Protein AF-A0A7C3A4M8-F1 (afdb_monomer)

Nearest PDB structures (foldseek):
  3h87-assembly1_B  TM=6.558E-01  e=2.628E-02  Mycobacterium tuberculosis H37Rv
  4chg-assembly3_E  TM=5.752E-01  e=1.458E-01  Mycobacterium tuberculosis H37Rv
  8kd9-assembly1_L  TM=4.592E-01  e=1.897E-01  Aquifex aeolicus VF5
  7e8o-assembly2_C  TM=3.291E-01  e=1.897E-01  Planctomycetes bacterium GWF2_40_8
  4cyj-assembly2_D  TM=3.360E-01  e=3.020E+00  Thermochaetoides thermophila

Solvent-accessible surface area (backbone atoms only — not comparable to full-atom values): 6388 Å² total; per-residue (Å²): 134,84,83,82,75,86,68,53,72,69,56,47,51,50,46,41,68,75,43,23,59,84,74,77,31,95,70,68,79,85,82,80,87,46,74,68,46,50,54,46,9,51,54,51,30,66,77,38,40,88,65,29,42,48,68,39,88,88,77,70,48,70,43,74,40,57,68,60,24,36,51,51,37,51,39,66,74,68,68,53,73,46,78,49,90,49,72,54,59,51,53,50,23,65,78,71,76,47,56,68,42,74,70,134

Foldseek 3Di:
DDPPDDDDPVRVVVCCQVPVVVVVDPHDDDDDQDPVLLVQLVVVCVVPVVLFWDADPVPRDTDGNSVVSSVLSVCLVVLDEAEDDGVSSVVSCVVRVGHYDYDD

Secondary structure (DSSP, 8-state):
--------HHHHHHHHHH-GGGGT-S-----PPPHHHHHHHHHHHHHTHHHHEEE-TTT--EEE-HHHHHHHHHHHHH---EEE--HHHHHHHHHHT--EEE--

Radius of gyration: 16.37 Å; Cα contacts (8 Å, |Δi|>4): 97; chains: 1; bounding box: 35×41×35 Å

Structure (mmCIF, N/CA/C/O backbone):
data_AF-A0A7C3A4M8-F1
#
_entry.id   AF-A0A7C3A4M8-F1
#
loop_
_atom_site.group_PDB
_atom_site.id
_atom_site.type_symbol
_atom_site.label_atom_id
_atom_site.label_alt_id
_atom_site.label_comp_id
_atom_site.label_asym_id
_atom_site.label_entity_id
_atom_site.label_seq_id
_atom_site.pdbx_PDB_ins_code
_atom_site.Cartn_x
_atom_site.Cartn_y
_atom_site.Cartn_z
_atom_site.occupancy
_atom_site.B_iso_or_equiv
_atom_site.auth_seq_id
_atom_site.auth_comp_id
_atom_site.auth_asym_id
_atom_site.auth_atom_id
_atom_site.pdbx_PDB_model_num
ATOM 1 N N . MET A 1 1 ? -21.283 27.713 -12.538 1.00 34.41 1 MET A N 1
ATOM 2 C CA . MET A 1 1 ? -19.826 27.743 -12.784 1.00 34.41 1 MET A CA 1
ATOM 3 C C . MET A 1 1 ? -19.132 27.297 -11.507 1.00 34.41 1 MET A C 1
ATOM 5 O O . MET A 1 1 ? -19.118 28.056 -10.550 1.00 34.41 1 MET A O 1
ATOM 9 N N . GLY A 1 2 ? -18.671 26.048 -11.437 1.00 40.66 2 GLY A N 1
ATOM 10 C CA . GLY A 1 2 ? -17.914 25.564 -10.282 1.00 40.66 2 GLY A CA 1
ATOM 11 C C . GLY A 1 2 ? -16.445 25.924 -10.462 1.00 40.66 2 GLY A C 1
ATOM 12 O O . GLY A 1 2 ? -15.818 25.455 -11.407 1.00 40.66 2 GLY A O 1
ATOM 13 N N . ILE A 1 3 ? -15.907 26.780 -9.597 1.00 42.50 3 ILE A N 1
ATOM 14 C CA . ILE A 1 3 ? -14.472 27.068 -9.569 1.00 42.50 3 ILE A CA 1
ATOM 15 C C . ILE A 1 3 ? -13.804 25.834 -8.960 1.00 42.50 3 ILE A C 1
ATOM 17 O O . ILE A 1 3 ? -13.817 25.656 -7.744 1.00 42.50 3 ILE A O 1
ATOM 21 N N . SER A 1 4 ? -13.257 24.952 -9.797 1.00 54.34 4 SER A N 1
ATOM 22 C CA . SER A 1 4 ? -12.373 23.891 -9.316 1.00 54.34 4 SER A CA 1
ATOM 23 C C . SER A 1 4 ? -11.056 24.543 -8.907 1.00 54.34 4 SER A C 1
ATOM 25 O O . SER A 1 4 ? -10.226 24.888 -9.749 1.00 54.34 4 SER A O 1
ATOM 27 N N . LYS A 1 5 ? -10.899 24.812 -7.610 1.00 63.91 5 LYS A N 1
ATOM 28 C CA . LYS A 1 5 ? -9.632 25.283 -7.057 1.00 63.91 5 LYS A CA 1
ATOM 29 C C . LYS A 1 5 ? -8.773 24.056 -6.773 1.00 63.91 5 LYS A C 1
ATOM 31 O O . LYS A 1 5 ? -9.121 23.238 -5.927 1.00 63.91 5 LYS A O 1
ATOM 36 N N . VAL A 1 6 ? -7.653 23.936 -7.479 1.00 66.62 6 VAL A N 1
ATOM 37 C CA . VAL A 1 6 ? -6.642 22.916 -7.183 1.00 66.62 6 VAL A CA 1
ATOM 38 C C . VAL A 1 6 ? -6.024 23.253 -5.826 1.00 66.62 6 VAL A C 1
ATOM 40 O O . VAL A 1 6 ? -5.369 24.286 -5.681 1.00 66.62 6 VAL A O 1
ATOM 43 N N . LEU A 1 7 ? -6.275 22.411 -4.825 1.00 68.00 7 LEU A N 1
ATOM 44 C CA . LEU A 1 7 ? -5.672 22.5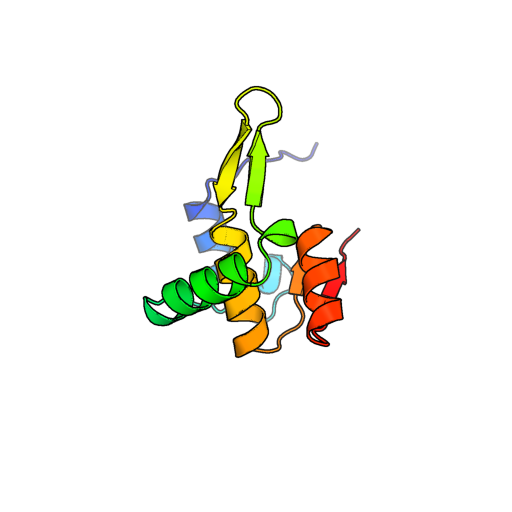23 -3.498 1.00 68.00 7 LEU A CA 1
ATOM 45 C C . LEU A 1 7 ? -4.262 21.935 -3.523 1.00 68.00 7 LEU A C 1
ATOM 47 O O . LEU A 1 7 ? -4.031 20.875 -4.111 1.00 68.00 7 LEU A O 1
ATOM 51 N N . LYS A 1 8 ? -3.313 22.591 -2.850 1.00 80.44 8 LYS A N 1
ATOM 52 C CA . LYS A 1 8 ? -2.007 21.970 -2.593 1.00 80.44 8 LYS A CA 1
ATOM 53 C C . LYS A 1 8 ? -2.184 20.804 -1.619 1.00 80.44 8 LYS A C 1
ATOM 55 O O . LYS A 1 8 ? -3.051 20.855 -0.752 1.00 80.44 8 LYS A O 1
ATOM 60 N N . LEU A 1 9 ? -1.318 19.790 -1.700 1.00 72.62 9 LEU A N 1
ATOM 61 C CA . LEU A 1 9 ? -1.396 18.601 -0.836 1.00 72.62 9 LEU A CA 1
ATOM 62 C C . LEU A 1 9 ? -1.470 18.962 0.658 1.00 72.62 9 LEU A C 1
ATOM 64 O O . LEU A 1 9 ? -2.288 18.408 1.381 1.00 72.62 9 LEU A O 1
ATOM 68 N N . GLY A 1 10 ? -0.673 19.936 1.110 1.00 73.38 10 GLY A N 1
ATOM 69 C CA . GLY A 1 10 ? -0.705 20.402 2.500 1.00 73.38 10 GLY A CA 1
ATOM 70 C C . GLY A 1 10 ? -2.031 21.057 2.904 1.00 73.38 10 GLY A C 1
ATOM 71 O O . GLY A 1 10 ? -2.518 20.819 4.003 1.00 73.38 10 GLY A O 1
ATOM 72 N N . GLU A 1 11 ? -2.654 21.824 2.007 1.00 77.69 11 GLU A N 1
ATOM 73 C CA . GLU A 1 11 ? -3.967 22.442 2.247 1.00 77.69 11 GLU A CA 1
ATOM 74 C C . GLU A 1 11 ? -5.073 21.385 2.273 1.00 77.69 11 GLU A C 1
ATOM 76 O O . GLU A 1 11 ? -5.938 21.423 3.143 1.00 77.69 11 GLU A O 1
ATOM 81 N N . ALA A 1 12 ? -5.011 20.408 1.362 1.00 76.50 12 ALA A N 1
ATOM 82 C CA . ALA A 1 12 ? -5.928 19.274 1.341 1.00 76.50 12 ALA A CA 1
ATOM 83 C C . ALA A 1 12 ? -5.819 18.453 2.633 1.00 76.50 12 ALA A C 1
ATOM 85 O O . ALA A 1 12 ? -6.837 18.133 3.237 1.00 76.50 12 ALA A O 1
ATOM 86 N N . MET A 1 13 ? -4.598 18.180 3.103 1.00 76.69 13 MET A N 1
ATOM 87 C CA . MET A 1 13 ? -4.373 17.4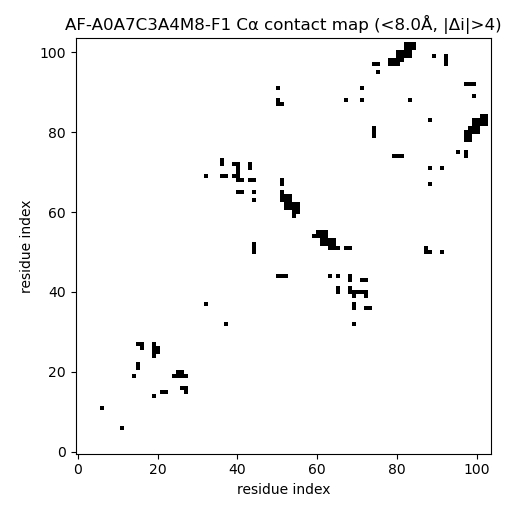75 4.366 1.00 76.69 13 MET A CA 1
ATOM 88 C C . MET A 1 13 ? -4.908 18.245 5.575 1.00 76.69 13 MET A C 1
ATOM 90 O O . MET A 1 13 ? -5.499 17.638 6.466 1.00 76.69 13 MET A O 1
ATOM 94 N N . LEU A 1 14 ? -4.737 19.571 5.599 1.00 79.00 14 LEU A N 1
ATOM 95 C CA . LEU A 1 14 ? -5.256 20.427 6.665 1.00 79.00 14 LEU A CA 1
ATOM 96 C C . LEU A 1 14 ? -6.793 20.454 6.674 1.00 79.00 14 LEU A C 1
ATOM 98 O O . LEU A 1 14 ? -7.413 20.371 7.731 1.00 79.00 14 LEU A O 1
ATOM 102 N N . LEU A 1 15 ? -7.421 20.539 5.500 1.00 78.25 15 LEU A N 1
ATOM 103 C CA . LEU A 1 15 ? -8.878 20.464 5.342 1.00 78.25 15 LEU A CA 1
ATOM 104 C C . LEU A 1 15 ? -9.427 19.096 5.761 1.00 78.25 15 LEU A C 1
ATOM 106 O O . LEU A 1 15 ? -10.428 19.026 6.469 1.00 78.25 15 LEU A O 1
ATOM 110 N N . LEU A 1 16 ? -8.755 18.014 5.368 1.00 77.88 16 LEU A N 1
ATOM 111 C CA . LEU A 1 16 ? -9.139 16.648 5.719 1.00 77.88 16 LEU A CA 1
ATOM 112 C C . LEU A 1 16 ? -9.038 16.391 7.231 1.00 77.88 16 LEU A C 1
ATOM 114 O O . LEU A 1 16 ? -9.900 15.714 7.788 1.00 77.88 16 LEU A O 1
ATOM 118 N N . SER A 1 17 ? -8.017 16.930 7.904 1.00 77.38 17 SER A N 1
ATOM 119 C CA . SER A 1 17 ? -7.834 16.745 9.350 1.00 77.38 17 SER A CA 1
ATOM 120 C C . SER A 1 17 ? -8.750 17.635 10.195 1.00 77.38 17 SER A C 1
ATOM 122 O O . SER A 1 17 ? -9.231 17.195 11.237 1.00 77.38 17 SER A O 1
ATOM 124 N N . SER A 1 18 ? -9.024 18.864 9.747 1.00 82.44 18 SER A N 1
ATOM 125 C CA . SER A 1 18 ? -9.854 19.834 10.480 1.00 82.44 18 SER A CA 1
ATOM 126 C C . SER A 1 18 ? -11.352 19.716 10.198 1.00 82.44 18 SER A C 1
ATOM 128 O O . SER A 1 18 ? -12.165 20.147 11.013 1.00 82.44 18 SER A O 1
ATOM 130 N N . SER A 1 19 ? -11.744 19.168 9.047 1.00 82.75 19 SER A N 1
ATOM 131 C CA . SER A 1 19 ? -13.146 19.066 8.623 1.00 82.75 19 SER A CA 1
ATOM 132 C C . SER A 1 19 ? -13.417 17.787 7.813 1.00 82.75 19 SER A C 1
ATOM 134 O O . SER A 1 19 ? -13.882 17.859 6.671 1.00 82.75 19 SER A O 1
ATOM 136 N N . PRO A 1 20 ? -13.174 16.589 8.383 1.00 76.12 20 PRO A N 1
ATOM 137 C CA . PRO A 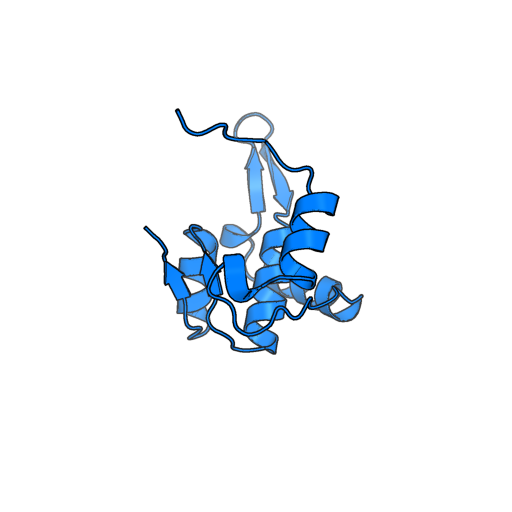1 20 ? -13.388 15.312 7.693 1.00 76.12 20 PRO A CA 1
ATOM 138 C C . PRO A 1 20 ? -14.845 15.113 7.240 1.00 76.12 20 PRO A C 1
ATOM 140 O O . PRO A 1 20 ? -15.105 14.402 6.266 1.00 76.12 20 PRO A O 1
ATOM 143 N N . GLN A 1 21 ? -15.800 15.793 7.885 1.00 82.19 21 GLN A N 1
ATOM 144 C CA . GLN A 1 21 ? -17.224 15.713 7.554 1.00 82.19 21 GLN A CA 1
ATOM 145 C C . GLN A 1 21 ? -17.535 16.269 6.159 1.00 82.19 21 GLN A C 1
ATOM 147 O O . GLN A 1 21 ? -18.477 15.799 5.524 1.00 82.19 21 GLN A O 1
ATOM 152 N N . LEU A 1 22 ? -16.719 17.200 5.642 1.00 78.06 22 LEU A N 1
ATOM 153 C CA . LEU A 1 22 ? -16.840 17.708 4.266 1.00 78.06 22 LEU A CA 1
ATOM 154 C C . LEU A 1 22 ? -16.635 16.609 3.214 1.00 78.06 22 LEU A C 1
ATOM 156 O O . LEU A 1 22 ? -17.054 16.761 2.071 1.00 78.06 22 LEU A O 1
ATOM 160 N N . PHE A 1 23 ? -16.024 15.495 3.615 1.00 71.19 23 PHE A N 1
ATOM 161 C CA . PHE A 1 23 ? -15.735 14.339 2.776 1.00 71.19 23 PHE A CA 1
ATOM 162 C C . PHE A 1 23 ? -16.561 13.109 3.185 1.00 71.19 23 PHE A C 1
ATOM 164 O O . PHE A 1 23 ? -16.218 11.986 2.828 1.00 71.19 23 PHE A O 1
ATOM 171 N N . GLY A 1 24 ? -17.627 13.295 3.976 1.00 73.50 24 GLY A N 1
ATOM 172 C CA . GLY A 1 24 ? -18.466 12.198 4.473 1.00 73.50 24 GLY A CA 1
ATOM 173 C C . GLY A 1 24 ? -17.789 11.314 5.527 1.00 73.50 24 GLY A C 1
ATOM 174 O O . GLY A 1 24 ? -18.320 10.262 5.880 1.00 73.50 24 GLY A O 1
ATOM 175 N N . MET A 1 25 ? -16.632 11.725 6.055 1.00 76.75 25 MET A N 1
ATOM 176 C CA . MET A 1 25 ? -15.891 10.977 7.068 1.00 76.75 25 MET A CA 1
ATOM 177 C C . MET A 1 25 ? -16.223 11.486 8.470 1.00 76.75 25 MET A C 1
ATOM 179 O O . MET A 1 25 ? -16.241 12.688 8.732 1.00 76.75 25 MET A O 1
ATOM 183 N N . ARG A 1 26 ? -16.443 10.563 9.414 1.00 77.12 26 ARG A N 1
ATOM 184 C CA . ARG A 1 26 ? -16.624 10.929 10.831 1.00 77.12 26 ARG A CA 1
ATOM 185 C C . ARG A 1 26 ? -15.319 11.398 11.468 1.00 77.12 26 ARG A C 1
ATOM 187 O O . ARG A 1 26 ? -15.335 12.302 12.297 1.00 77.12 26 ARG A O 1
ATOM 194 N N . ARG A 1 27 ? -14.206 10.766 11.093 1.00 77.19 27 ARG A N 1
ATOM 195 C CA . ARG A 1 27 ? -12.864 11.042 11.607 1.00 77.19 27 ARG A CA 1
ATOM 196 C C . ARG A 1 27 ? -11.829 10.647 10.560 1.00 77.19 27 ARG A C 1
ATOM 198 O O . ARG A 1 27 ? -12.020 9.650 9.870 1.00 77.19 27 ARG A O 1
ATOM 205 N N . LEU A 1 28 ? -10.746 11.414 10.484 1.00 79.25 28 LEU A N 1
ATOM 206 C CA . LEU A 1 28 ? -9.536 11.042 9.764 1.00 79.25 28 LEU A CA 1
ATOM 207 C C . LEU A 1 28 ? -8.466 10.644 10.782 1.00 79.25 28 LEU A C 1
ATOM 209 O O . LEU A 1 28 ? -8.161 11.416 11.690 1.00 79.25 28 LEU A O 1
ATOM 213 N N . GLU A 1 29 ? -7.887 9.463 10.609 1.00 81.88 29 GLU A N 1
ATOM 214 C CA . GLU A 1 29 ? -6.669 9.057 11.303 1.00 81.88 29 GLU A CA 1
ATOM 215 C C . GLU A 1 29 ? -5.571 8.851 10.265 1.00 81.88 29 GLU A C 1
ATOM 217 O O . GLU A 1 29 ? -5.750 8.127 9.286 1.00 81.88 29 GLU A O 1
ATOM 222 N N . VAL A 1 30 ? -4.442 9.529 10.463 1.00 81.69 30 VAL A N 1
ATOM 223 C CA . VAL A 1 30 ? -3.267 9.364 9.609 1.00 81.69 30 VAL A CA 1
ATOM 224 C C . VAL A 1 30 ? -2.411 8.266 10.217 1.00 81.69 30 VAL A C 1
ATOM 226 O O . VAL A 1 30 ? -1.938 8.392 11.344 1.00 81.69 30 VAL A O 1
ATOM 229 N N . VAL A 1 31 ? -2.216 7.187 9.466 1.00 84.56 31 VAL A N 1
ATOM 230 C CA . VAL A 1 31 ? -1.313 6.107 9.861 1.00 84.56 31 VAL A CA 1
ATOM 231 C C . VAL A 1 31 ? 0.081 6.455 9.364 1.00 84.56 31 VAL A C 1
ATOM 233 O O . VAL A 1 31 ? 0.343 6.455 8.161 1.00 84.56 31 VAL A O 1
ATOM 236 N N . GLU A 1 32 ? 0.980 6.767 10.293 1.00 86.94 32 GLU A N 1
ATOM 237 C CA . GLU A 1 32 ? 2.369 7.049 9.948 1.00 86.94 32 GLU A CA 1
ATOM 238 C C . GLU A 1 32 ? 3.082 5.790 9.442 1.00 86.94 32 GLU A C 1
ATOM 240 O O . GLU A 1 32 ? 2.874 4.668 9.918 1.00 86.94 32 GLU A O 1
ATOM 245 N N . THR A 1 33 ? 3.956 5.977 8.458 1.00 87.44 33 THR A N 1
ATOM 246 C CA . THR A 1 33 ? 4.829 4.902 7.985 1.00 87.44 33 THR A CA 1
ATOM 247 C C . THR A 1 33 ? 6.017 4.773 8.933 1.00 87.44 33 THR A C 1
ATOM 249 O O . THR A 1 33 ? 6.777 5.724 9.092 1.00 87.44 33 THR A O 1
ATOM 252 N N . THR A 1 34 ? 6.198 3.596 9.534 1.00 90.56 34 THR A N 1
ATOM 253 C CA . THR A 1 34 ? 7.341 3.295 10.410 1.00 90.56 34 THR A CA 1
ATOM 254 C C . THR A 1 34 ? 8.409 2.482 9.667 1.00 90.56 34 THR A C 1
ATOM 256 O O . THR A 1 34 ? 8.099 1.863 8.641 1.00 90.56 34 THR A O 1
ATOM 259 N N . PRO A 1 35 ? 9.661 2.424 10.164 1.00 94.56 35 PRO A N 1
ATOM 260 C CA . PRO A 1 35 ? 10.700 1.567 9.590 1.00 94.56 35 PRO A CA 1
ATOM 261 C C . PRO A 1 35 ? 10.279 0.095 9.462 1.00 94.56 35 PRO A C 1
ATOM 263 O O . PRO A 1 35 ? 10.582 -0.550 8.459 1.00 94.56 35 PRO A O 1
ATOM 266 N N . GLU A 1 36 ? 9.519 -0.428 10.424 1.00 93.19 36 GLU A N 1
ATOM 267 C CA . GLU A 1 36 ? 9.004 -1.801 10.413 1.00 93.19 36 GLU A CA 1
ATOM 268 C C . GLU A 1 36 ? 8.005 -2.009 9.273 1.00 93.19 36 GLU A C 1
ATOM 270 O O . GLU A 1 36 ? 8.058 -3.030 8.585 1.00 93.19 36 GLU A O 1
ATOM 275 N N . ARG A 1 37 ? 7.133 -1.023 9.009 1.00 93.69 37 ARG A N 1
ATOM 276 C CA . ARG A 1 37 ? 6.218 -1.063 7.857 1.00 93.69 37 ARG A CA 1
ATOM 277 C C . ARG A 1 37 ? 6.968 -1.016 6.537 1.00 93.69 37 ARG A C 1
ATOM 279 O O . ARG A 1 37 ? 6.588 -1.724 5.609 1.00 93.69 37 ARG A O 1
ATOM 286 N N . VAL A 1 38 ? 8.049 -0.242 6.448 1.00 96.00 38 VAL A N 1
ATOM 287 C CA . VAL A 1 38 ? 8.908 -0.223 5.253 1.00 96.00 38 VAL A CA 1
ATOM 288 C C . VAL A 1 38 ? 9.582 -1.581 5.045 1.00 96.00 38 VAL A C 1
ATOM 290 O O . VAL A 1 38 ? 9.575 -2.106 3.932 1.00 96.00 38 VAL A O 1
ATOM 293 N N . ALA A 1 39 ? 10.116 -2.192 6.105 1.00 96.81 39 ALA A N 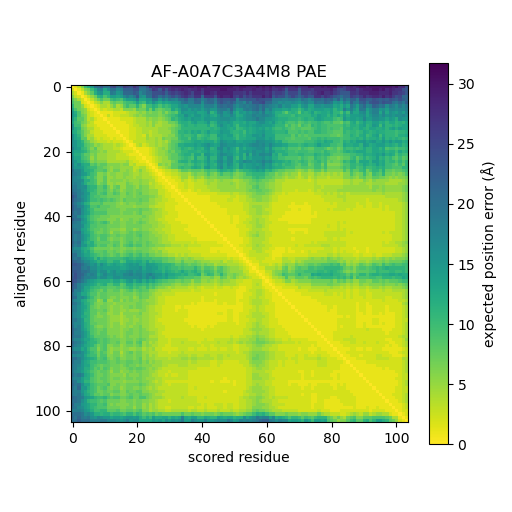1
ATOM 294 C CA . ALA A 1 39 ? 10.720 -3.521 6.027 1.00 96.81 39 ALA A CA 1
ATOM 295 C C . ALA A 1 39 ? 9.693 -4.590 5.605 1.00 96.81 39 ALA A C 1
ATOM 297 O O . ALA A 1 39 ? 9.956 -5.397 4.710 1.00 96.81 39 ALA A O 1
ATOM 298 N N . GLY A 1 40 ? 8.494 -4.553 6.189 1.00 97.00 40 GLY A N 1
ATOM 299 C CA . GLY A 1 40 ? 7.380 -5.422 5.818 1.00 97.00 40 GLY A CA 1
ATOM 300 C C . GLY A 1 40 ? 6.920 -5.230 4.369 1.00 97.00 40 GLY A C 1
ATOM 301 O O . GLY A 1 40 ? 6.707 -6.206 3.645 1.00 97.00 40 GLY A O 1
ATOM 302 N N . ALA A 1 41 ? 6.844 -3.981 3.908 1.00 96.81 41 ALA A N 1
ATOM 303 C CA . ALA A 1 41 ? 6.527 -3.634 2.526 1.00 96.81 41 ALA A CA 1
ATOM 304 C C . ALA A 1 41 ? 7.554 -4.202 1.540 1.00 96.81 41 ALA A C 1
ATOM 306 O O . ALA A 1 41 ? 7.176 -4.796 0.530 1.00 96.81 41 ALA A O 1
ATOM 307 N N . LEU A 1 42 ? 8.849 -4.090 1.850 1.00 97.00 42 LEU A N 1
ATOM 308 C CA . LEU A 1 42 ? 9.923 -4.677 1.044 1.00 97.00 42 LEU A CA 1
ATOM 309 C C . LEU A 1 42 ? 9.810 -6.206 0.966 1.00 97.00 42 LEU A C 1
ATOM 311 O O . LEU A 1 42 ? 9.961 -6.781 -0.115 1.00 97.00 42 LEU A O 1
ATOM 315 N N . ALA A 1 43 ? 9.488 -6.867 2.080 1.00 96.44 43 ALA A N 1
ATOM 316 C CA . ALA A 1 43 ? 9.279 -8.313 2.108 1.00 96.44 43 ALA A CA 1
ATOM 317 C C . ALA A 1 43 ? 8.080 -8.740 1.240 1.00 96.44 4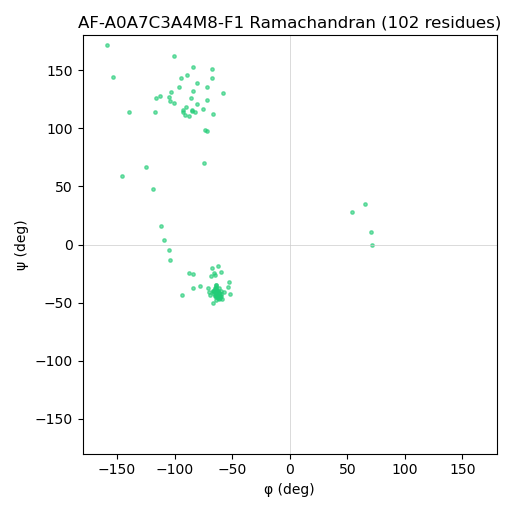3 ALA A C 1
ATOM 319 O O . ALA A 1 43 ? 8.184 -9.684 0.449 1.00 96.44 43 ALA A O 1
ATOM 320 N N . ILE A 1 44 ? 6.957 -8.017 1.328 1.00 95.75 44 ILE A N 1
ATOM 321 C CA . ILE A 1 44 ? 5.778 -8.245 0.479 1.00 95.75 44 ILE A CA 1
ATOM 322 C C . ILE A 1 44 ? 6.108 -8.014 -0.996 1.00 95.75 44 ILE A C 1
ATOM 324 O O . ILE A 1 44 ? 5.748 -8.840 -1.837 1.00 95.75 44 ILE A O 1
ATOM 328 N N . ALA A 1 45 ? 6.803 -6.925 -1.317 1.00 95.62 45 ALA A N 1
ATOM 329 C CA . ALA A 1 45 ? 7.164 -6.590 -2.686 1.00 95.62 45 ALA A CA 1
ATOM 330 C C . ALA A 1 45 ? 8.081 -7.640 -3.319 1.00 95.62 45 ALA A C 1
ATOM 332 O O . ALA A 1 45 ? 7.878 -8.012 -4.474 1.00 95.62 45 ALA A O 1
ATOM 333 N N . SER A 1 46 ? 9.040 -8.159 -2.548 1.00 94.50 46 SER A N 1
ATOM 334 C CA . SER A 1 46 ? 9.908 -9.259 -2.970 1.00 94.50 46 SER A CA 1
ATOM 335 C C . SER A 1 46 ? 9.101 -10.528 -3.270 1.00 94.50 46 SER A C 1
ATOM 337 O O . SER A 1 46 ? 9.231 -11.116 -4.345 1.00 94.50 46 SER A O 1
ATOM 339 N N . LYS A 1 47 ? 8.175 -10.904 -2.374 1.00 95.94 47 LYS A N 1
ATOM 340 C CA . LYS A 1 47 ? 7.302 -12.077 -2.551 1.00 95.94 47 LYS A CA 1
ATOM 341 C C . LYS A 1 47 ? 6.349 -11.939 -3.744 1.00 95.94 47 LYS A C 1
ATOM 343 O O . LYS A 1 47 ? 6.054 -12.923 -4.419 1.00 95.94 47 LYS A O 1
ATOM 348 N N . HIS A 1 48 ? 5.873 -10.725 -4.012 1.00 95.75 48 HIS A N 1
ATOM 349 C CA . HIS A 1 48 ? 4.869 -10.423 -5.036 1.00 95.75 48 HIS A CA 1
ATOM 350 C C . HIS A 1 48 ? 5.406 -9.472 -6.103 1.00 95.75 48 HIS A C 1
ATOM 352 O O . HIS A 1 48 ? 4.740 -8.515 -6.500 1.00 95.75 48 HIS A O 1
ATOM 358 N N . ALA A 1 49 ? 6.600 -9.762 -6.621 1.00 92.38 49 ALA A N 1
ATOM 359 C CA . ALA A 1 49 ? 7.285 -8.928 -7.608 1.00 92.38 49 ALA A CA 1
ATOM 360 C C . ALA A 1 49 ? 6.420 -8.588 -8.840 1.00 92.38 49 ALA A C 1
ATOM 362 O O . ALA A 1 49 ? 6.516 -7.494 -9.383 1.00 92.38 49 ALA A O 1
ATOM 363 N N . LYS A 1 50 ? 5.516 -9.484 -9.262 1.00 91.69 50 LYS A N 1
ATOM 364 C CA . LYS A 1 50 ? 4.583 -9.240 -10.383 1.00 91.69 50 LYS A CA 1
ATOM 365 C C . LYS A 1 50 ? 3.528 -8.158 -10.102 1.00 91.69 50 LYS A C 1
ATOM 367 O O . LYS A 1 50 ? 2.928 -7.653 -11.043 1.00 91.69 50 LYS A O 1
ATOM 372 N N . ILE A 1 51 ? 3.265 -7.856 -8.832 1.00 93.88 51 ILE A N 1
ATOM 373 C CA . ILE A 1 51 ? 2.299 -6.841 -8.387 1.00 93.88 51 ILE A CA 1
ATOM 374 C C . ILE A 1 51 ? 3.019 -5.507 -8.171 1.00 93.88 51 ILE A C 1
ATOM 376 O O . ILE A 1 51 ? 2.533 -4.464 -8.606 1.00 93.88 51 ILE A O 1
ATOM 380 N N . PHE A 1 52 ? 4.193 -5.549 -7.534 1.00 95.38 52 PHE A N 1
ATOM 381 C CA . PHE A 1 52 ? 4.874 -4.352 -7.041 1.00 95.38 52 PHE A CA 1
ATOM 382 C C . PHE A 1 52 ? 6.082 -3.907 -7.872 1.00 95.38 52 PHE A C 1
ATOM 384 O O . PHE A 1 52 ? 6.629 -2.847 -7.592 1.00 95.38 52 PHE A O 1
ATOM 391 N N . LEU A 1 53 ? 6.502 -4.642 -8.907 1.00 92.62 53 LEU A N 1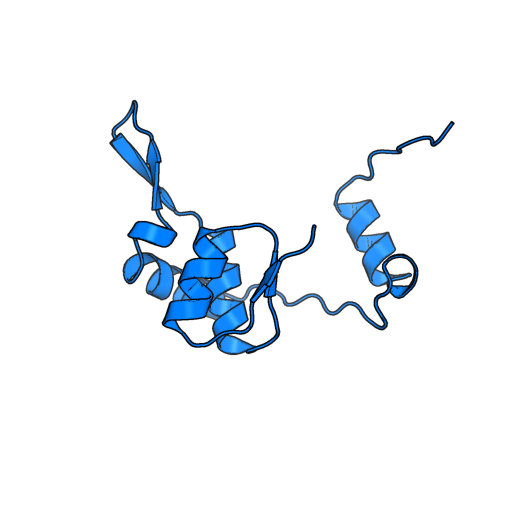
ATOM 392 C CA . LEU A 1 53 ? 7.510 -4.154 -9.853 1.00 92.62 53 LEU A CA 1
ATOM 393 C C . LEU A 1 53 ? 6.851 -3.660 -11.138 1.00 92.62 53 LEU A C 1
ATOM 395 O O . LEU A 1 53 ? 6.205 -4.419 -11.860 1.00 92.62 53 LEU A O 1
ATOM 399 N N . LYS A 1 54 ? 7.082 -2.389 -11.458 1.00 89.00 54 LYS A N 1
ATOM 400 C CA . LYS A 1 54 ? 6.747 -1.803 -12.752 1.00 89.00 54 LYS A CA 1
ATOM 401 C C . LYS A 1 54 ? 7.961 -1.914 -13.666 1.00 89.00 54 LYS A C 1
ATOM 403 O O . LYS A 1 54 ? 8.987 -1.293 -13.403 1.00 89.00 54 LYS A O 1
ATOM 408 N N . ARG A 1 55 ? 7.852 -2.703 -14.732 1.00 87.12 55 ARG A N 1
ATOM 409 C CA . ARG A 1 55 ? 8.902 -2.793 -15.752 1.00 87.12 55 ARG A CA 1
ATOM 41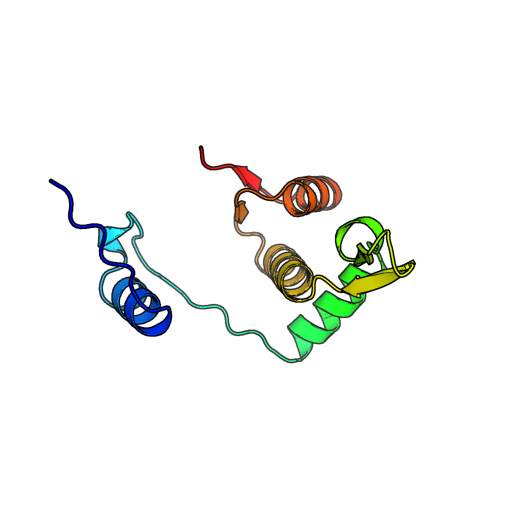0 C C . ARG A 1 55 ? 8.739 -1.667 -16.764 1.00 87.12 55 ARG A C 1
ATOM 412 O O . ARG A 1 55 ? 7.638 -1.423 -17.246 1.00 87.12 55 ARG A O 1
ATOM 419 N N . ASP A 1 56 ? 9.837 -0.992 -17.060 1.00 85.25 56 ASP A N 1
ATOM 420 C CA . ASP A 1 56 ? 9.968 -0.133 -18.224 1.00 85.25 56 ASP A CA 1
ATOM 421 C C . ASP A 1 56 ? 10.300 -1.016 -19.430 1.00 85.25 56 ASP A C 1
ATOM 423 O O . ASP A 1 56 ? 11.352 -1.653 -19.487 1.00 85.25 56 ASP A O 1
ATOM 427 N N . GLU A 1 57 ? 9.378 -1.072 -20.383 1.00 84.38 57 GLU A N 1
ATOM 428 C CA . GLU A 1 57 ? 9.496 -1.899 -21.583 1.00 84.38 57 GLU A CA 1
ATOM 429 C C . GLU A 1 57 ? 10.636 -1.446 -22.506 1.00 84.38 57 GLU A C 1
ATOM 431 O O . GLU A 1 57 ? 11.169 -2.262 -23.253 1.00 84.38 57 GLU A O 1
ATOM 436 N N . LYS A 1 58 ? 11.046 -0.171 -22.444 1.00 84.31 58 LYS A N 1
ATOM 437 C CA . LYS A 1 58 ? 12.100 0.380 -23.309 1.00 84.31 58 LYS A CA 1
ATOM 438 C C . LYS A 1 58 ? 13.495 0.119 -22.763 1.00 84.31 58 LYS A C 1
ATOM 440 O O . LYS A 1 58 ? 14.419 -0.105 -23.537 1.00 84.31 58 LYS A O 1
ATOM 445 N N . THR A 1 59 ? 13.656 0.186 -21.444 1.00 87.69 59 THR A N 1
ATOM 446 C CA . THR A 1 59 ? 14.971 0.060 -20.792 1.00 87.69 59 THR A CA 1
ATOM 447 C C . THR A 1 59 ? 15.188 -1.299 -20.133 1.00 87.69 59 THR A C 1
ATOM 449 O O . THR A 1 59 ? 16.304 -1.616 -19.737 1.00 87.69 59 THR A O 1
ATOM 452 N N . GLY A 1 60 ? 14.132 -2.104 -19.970 1.00 84.81 60 GLY A N 1
ATOM 453 C CA . GLY A 1 60 ? 14.167 -3.348 -19.197 1.00 84.81 60 GLY A CA 1
ATOM 454 C C . GLY A 1 60 ? 14.271 -3.131 -17.681 1.00 84.81 60 GLY A C 1
ATOM 455 O O . GLY A 1 60 ? 14.272 -4.104 -16.922 1.00 84.81 60 GLY A O 1
ATOM 456 N N . THR A 1 61 ? 14.329 -1.876 -17.226 1.00 87.06 61 THR A N 1
ATOM 457 C CA . THR A 1 61 ? 14.487 -1.514 -15.814 1.00 87.06 61 THR A CA 1
ATOM 458 C C . THR A 1 61 ? 13.206 -1.812 -15.044 1.00 87.06 61 THR A C 1
ATOM 460 O O . THR A 1 61 ? 12.109 -1.486 -15.493 1.00 87.06 61 THR A O 1
ATOM 463 N N . ALA A 1 62 ? 13.326 -2.409 -13.859 1.00 87.50 62 ALA A N 1
ATOM 464 C CA . ALA A 1 62 ? 12.198 -2.642 -12.965 1.00 87.50 62 ALA A CA 1
ATOM 465 C C . ALA A 1 62 ? 12.223 -1.645 -11.801 1.00 87.50 62 ALA A C 1
ATOM 467 O O . ALA A 1 62 ? 13.189 -1.592 -11.045 1.00 87.50 62 ALA A O 1
ATOM 468 N N . TRP A 1 63 ? 11.139 -0.892 -11.639 1.00 91.25 63 TRP A N 1
ATOM 469 C CA . TRP A 1 63 ? 10.951 0.058 -10.550 1.00 91.25 63 TRP A CA 1
ATOM 470 C C . TRP A 1 63 ? 10.007 -0.509 -9.502 1.00 91.25 63 TRP A C 1
ATOM 472 O O . TRP A 1 63 ? 8.910 -0.978 -9.819 1.00 91.25 63 TRP A O 1
ATOM 482 N N . LEU A 1 64 ? 10.421 -0.436 -8.241 1.00 93.75 64 LEU A N 1
ATOM 483 C CA . LEU A 1 64 ? 9.576 -0.808 -7.120 1.00 93.75 64 LEU A CA 1
ATOM 484 C C . LEU A 1 64 ? 8.475 0.238 -6.910 1.00 93.75 64 LEU A C 1
ATOM 486 O O . LEU A 1 64 ? 8.744 1.413 -6.665 1.00 93.75 64 LEU A O 1
ATOM 490 N N . ARG A 1 65 ? 7.224 -0.219 -6.928 1.00 93.88 65 ARG A N 1
ATOM 491 C CA . ARG A 1 65 ? 6.036 0.516 -6.493 1.00 93.88 65 ARG A CA 1
ATOM 492 C C . ARG A 1 65 ? 5.995 0.572 -4.959 1.00 93.88 65 ARG A C 1
ATOM 494 O O . ARG A 1 65 ? 5.197 -0.109 -4.321 1.00 93.88 65 ARG A O 1
ATOM 501 N N . MET A 1 66 ? 6.911 1.340 -4.366 1.00 93.81 66 MET A N 1
ATOM 502 C CA . MET A 1 66 ? 7.140 1.343 -2.914 1.00 93.81 66 MET 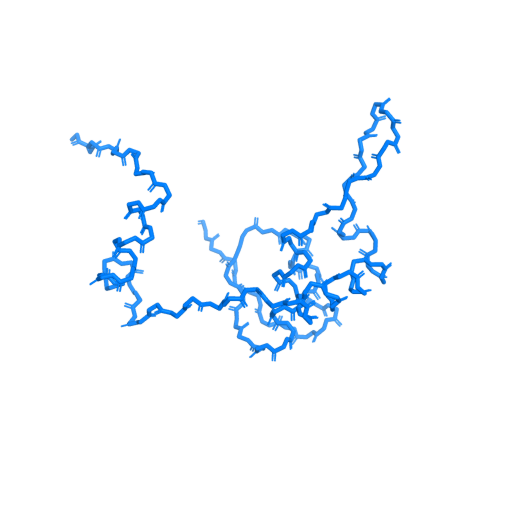A CA 1
ATOM 503 C C . MET A 1 66 ? 5.914 1.814 -2.124 1.00 93.81 66 MET A C 1
ATOM 505 O O . MET A 1 66 ? 5.559 1.193 -1.129 1.00 93.81 66 MET A O 1
ATOM 509 N N . VAL A 1 67 ? 5.243 2.876 -2.581 1.00 93.00 67 VAL A N 1
ATOM 510 C CA . VAL A 1 67 ? 4.035 3.393 -1.915 1.00 93.00 67 VAL A CA 1
ATOM 511 C C . VAL A 1 67 ? 2.945 2.322 -1.882 1.00 93.00 67 VAL A C 1
ATOM 513 O O . VAL A 1 67 ? 2.407 2.043 -0.818 1.00 93.00 67 VAL A O 1
ATOM 516 N N . ASP A 1 68 ? 2.704 1.642 -3.005 1.00 95.06 68 ASP A N 1
ATOM 517 C CA . ASP A 1 68 ? 1.709 0.567 -3.075 1.00 95.06 68 ASP A CA 1
ATOM 518 C C . ASP A 1 68 ? 2.074 -0.618 -2.171 1.00 95.06 68 ASP A C 1
ATOM 520 O O . ASP A 1 68 ? 1.201 -1.210 -1.541 1.00 95.06 68 ASP A O 1
ATOM 524 N N . ALA A 1 69 ? 3.365 -0.948 -2.054 1.00 96.50 69 ALA A N 1
ATOM 525 C CA . ALA A 1 69 ? 3.837 -1.988 -1.144 1.00 96.50 69 ALA A CA 1
ATOM 526 C C . ALA A 1 69 ? 3.637 -1.606 0.335 1.00 96.50 69 ALA A C 1
ATOM 528 O O . ALA A 1 69 ? 3.219 -2.447 1.132 1.00 96.50 69 ALA A O 1
ATOM 529 N N . ILE A 1 70 ? 3.885 -0.341 0.701 1.00 96.50 70 ILE A N 1
ATOM 530 C CA . ILE A 1 70 ? 3.621 0.185 2.050 1.00 96.50 70 ILE A CA 1
ATOM 531 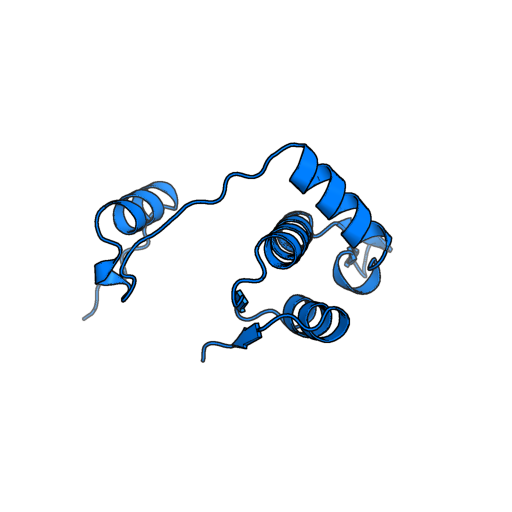C C . ILE A 1 70 ? 2.122 0.139 2.344 1.00 96.50 70 ILE A C 1
ATOM 533 O O . ILE A 1 70 ? 1.721 -0.350 3.402 1.00 96.50 70 ILE A O 1
ATOM 537 N N . THR A 1 71 ? 1.286 0.571 1.397 1.00 95.56 71 THR A N 1
ATOM 538 C CA . THR A 1 71 ? -0.172 0.486 1.516 1.00 95.56 71 THR A CA 1
ATOM 539 C C . THR A 1 71 ? -0.626 -0.962 1.683 1.00 95.56 71 THR A C 1
ATOM 541 O O . THR A 1 71 ? -1.429 -1.241 2.565 1.00 95.56 71 THR A O 1
ATOM 544 N N . ALA A 1 72 ? -0.083 -1.902 0.905 1.00 96.75 72 ALA A N 1
ATOM 545 C CA . ALA A 1 72 ? -0.413 -3.323 0.997 1.00 96.75 72 ALA A CA 1
ATOM 546 C C . ALA A 1 72 ? -0.034 -3.942 2.347 1.00 96.75 72 ALA A C 1
ATOM 548 O O . ALA A 1 72 ? -0.840 -4.665 2.933 1.00 96.75 72 ALA A O 1
ATOM 549 N N . TYR A 1 73 ? 1.160 -3.638 2.863 1.00 97.38 73 TYR A N 1
ATOM 550 C CA . TYR A 1 73 ? 1.581 -4.112 4.181 1.00 97.38 73 TYR A CA 1
ATOM 551 C C . TYR A 1 73 ? 0.705 -3.530 5.294 1.00 97.38 73 TYR A C 1
ATOM 553 O O . TYR A 1 73 ? 0.181 -4.270 6.122 1.00 97.38 73 TYR A O 1
ATOM 561 N N . THR A 1 74 ? 0.474 -2.217 5.260 1.00 95.50 74 THR A N 1
ATOM 562 C CA . THR A 1 74 ? -0.386 -1.522 6.230 1.00 95.50 74 THR A CA 1
ATOM 563 C C . THR A 1 74 ? -1.812 -2.073 6.194 1.00 95.50 74 THR A C 1
ATOM 565 O O . THR A 1 74 ? -2.431 -2.291 7.230 1.00 95.50 74 THR A O 1
ATOM 568 N N . TRP A 1 75 ? -2.329 -2.368 5.001 1.00 96.25 75 TRP A N 1
ATOM 569 C CA . TRP A 1 75 ? -3.645 -2.969 4.822 1.00 96.25 75 TRP A CA 1
ATOM 570 C C . TRP A 1 75 ? -3.728 -4.381 5.417 1.00 96.25 75 TRP A C 1
ATOM 572 O O . TRP A 1 75 ? -4.708 -4.701 6.088 1.00 96.25 75 TRP A O 1
ATOM 582 N N . MET A 1 76 ? -2.690 -5.207 5.250 1.00 95.75 76 MET A N 1
ATOM 583 C CA . MET A 1 76 ? -2.610 -6.519 5.904 1.00 95.75 76 MET A CA 1
ATOM 584 C C . MET A 1 76 ? -2.554 -6.424 7.431 1.00 95.75 76 MET A C 1
ATOM 586 O O . MET A 1 76 ? -3.151 -7.257 8.113 1.00 95.75 76 MET A O 1
ATOM 590 N N . GLU A 1 77 ? -1.817 -5.444 7.954 1.00 95.00 77 GLU A N 1
ATOM 591 C CA . GLU A 1 77 ? -1.649 -5.215 9.389 1.00 95.00 77 GLU A CA 1
ATOM 592 C C . GLU A 1 77 ? -2.969 -4.772 10.034 1.00 95.00 77 GLU A C 1
ATOM 594 O O . GLU A 1 77 ? -3.409 -5.363 11.019 1.00 95.00 77 GLU A O 1
ATOM 599 N N . LEU A 1 78 ? -3.624 -3.766 9.446 1.00 93.31 78 LEU A N 1
ATOM 600 C CA . LEU A 1 78 ? -4.825 -3.145 10.008 1.00 93.31 78 LEU A CA 1
ATOM 601 C C . LEU A 1 78 ? -6.116 -3.901 9.679 1.00 93.31 78 LEU A C 1
ATOM 603 O O . LEU A 1 78 ? -7.092 -3.782 10.414 1.00 93.31 78 LEU A O 1
ATOM 607 N N . LYS A 1 79 ? -6.141 -4.656 8.571 1.00 94.38 79 LYS A N 1
ATOM 608 C CA . LYS A 1 79 ? -7.316 -5.396 8.069 1.00 94.38 79 LYS A CA 1
ATOM 609 C C . LYS A 1 79 ? -8.573 -4.536 7.887 1.00 94.38 79 LYS A C 1
ATOM 611 O O . LYS A 1 79 ? -9.691 -5.036 7.974 1.00 94.38 79 LYS A O 1
ATOM 616 N N . LEU A 1 80 ? -8.389 -3.246 7.623 1.00 91.88 80 LEU A N 1
ATOM 617 C CA . LEU A 1 80 ? -9.473 -2.323 7.289 1.00 91.88 80 LEU A CA 1
ATOM 618 C C . LEU A 1 80 ? -9.807 -2.413 5.793 1.00 91.88 80 LEU A C 1
ATOM 620 O O . LEU A 1 80 ? -8.910 -2.720 5.008 1.00 91.88 80 LEU A O 1
ATOM 624 N N . PRO A 1 81 ? -11.044 -2.123 5.360 1.00 93.88 81 PRO A N 1
ATOM 625 C CA . PRO A 1 81 ? -11.372 -2.078 3.940 1.00 93.88 81 PRO A CA 1
ATOM 626 C C . PRO A 1 81 ? -10.504 -1.062 3.190 1.00 93.88 81 PRO A C 1
ATOM 628 O O . PRO A 1 81 ? -10.380 0.091 3.611 1.00 93.88 81 PRO A O 1
ATOM 631 N N . LEU A 1 82 ? -9.904 -1.473 2.070 1.00 94.19 82 LEU A N 1
ATOM 632 C CA . LEU A 1 82 ? -9.138 -0.564 1.219 1.00 94.19 82 LEU A CA 1
ATOM 633 C C . LEU A 1 82 ? -10.037 0.009 0.127 1.00 94.19 82 LEU A C 1
ATOM 635 O O . LEU A 1 82 ? -10.476 -0.713 -0.769 1.00 94.19 82 LEU A O 1
ATOM 639 N N . HIS A 1 83 ? -10.242 1.321 0.176 1.00 91.12 83 HIS A N 1
ATOM 640 C CA . HIS A 1 83 ? -10.943 2.073 -0.856 1.00 91.12 83 HIS A CA 1
ATOM 641 C C . HIS A 1 83 ? -9.948 2.596 -1.898 1.00 91.12 83 HIS A C 1
ATOM 643 O O . HIS A 1 83 ? -9.121 3.452 -1.583 1.00 91.12 83 HIS A O 1
ATOM 649 N N . ALA A 1 84 ? -9.994 2.078 -3.128 1.00 90.50 84 ALA A N 1
ATOM 650 C CA . ALA A 1 84 ? -9.055 2.460 -4.187 1.00 90.50 84 ALA A CA 1
ATOM 651 C C . ALA A 1 84 ? -9.595 2.159 -5.598 1.00 90.50 84 ALA A C 1
ATOM 653 O O . ALA A 1 84 ? -10.599 1.471 -5.761 1.00 90.50 84 ALA A O 1
ATOM 654 N N . HIS A 1 85 ? -8.879 2.640 -6.620 1.00 91.62 85 HIS A N 1
ATOM 655 C CA . HIS A 1 85 ? -9.059 2.259 -8.025 1.00 91.62 85 HIS A CA 1
ATOM 656 C C . HIS A 1 85 ? -7.722 1.751 -8.601 1.00 91.62 85 HIS A C 1
ATOM 658 O O . HIS A 1 85 ? -7.075 2.386 -9.430 1.00 91.62 85 HIS A O 1
ATOM 664 N N . ASP A 1 86 ? -7.262 0.608 -8.091 1.00 92.25 86 ASP A N 1
ATOM 665 C CA . ASP A 1 86 ? -5.988 -0.027 -8.445 1.00 92.25 86 ASP A CA 1
ATOM 666 C C . ASP A 1 86 ? -6.160 -1.553 -8.552 1.00 92.25 86 ASP A C 1
ATOM 668 O O . ASP A 1 86 ? -6.406 -2.262 -7.571 1.00 92.25 86 ASP A O 1
ATOM 672 N N . GLN A 1 87 ? -6.002 -2.075 -9.772 1.00 92.25 87 GLN A N 1
ATOM 673 C CA . GLN A 1 87 ? -6.182 -3.499 -10.071 1.00 92.25 87 GLN A CA 1
ATOM 674 C C . GLN A 1 87 ? -5.108 -4.396 -9.438 1.00 92.25 87 GLN A C 1
ATOM 676 O O . GLN A 1 87 ? -5.368 -5.573 -9.176 1.00 92.25 87 GLN A O 1
ATOM 681 N N . ALA A 1 88 ? -3.902 -3.879 -9.199 1.00 92.69 88 ALA A N 1
ATOM 682 C CA . ALA A 1 88 ? -2.842 -4.616 -8.520 1.00 92.69 88 ALA A CA 1
ATOM 683 C C . ALA A 1 88 ? -3.210 -4.820 -7.042 1.00 92.69 88 ALA A C 1
ATOM 685 O O . ALA A 1 88 ? -3.131 -5.945 -6.546 1.00 92.69 88 ALA A O 1
ATOM 686 N N . MET A 1 89 ? -3.737 -3.782 -6.386 1.00 95.69 89 MET A N 1
ATOM 687 C CA . MET A 1 89 ? -4.241 -3.858 -5.011 1.00 95.69 89 MET A CA 1
ATOM 688 C C . MET A 1 89 ? -5.480 -4.747 -4.895 1.00 95.69 89 MET A C 1
ATOM 690 O O . MET A 1 89 ? -5.562 -5.572 -3.987 1.00 95.69 89 MET A O 1
ATOM 694 N N . LYS A 1 90 ? -6.400 -4.689 -5.864 1.00 96.00 90 LYS A N 1
ATOM 695 C CA . LYS A 1 90 ? -7.552 -5.603 -5.921 1.00 96.00 90 LYS A CA 1
ATOM 696 C C . LYS A 1 90 ? -7.120 -7.072 -6.007 1.00 96.00 90 LYS A C 1
ATOM 698 O O . LYS A 1 90 ? -7.677 -7.929 -5.322 1.00 96.00 90 LYS A O 1
ATOM 703 N N . LYS A 1 91 ? -6.110 -7.384 -6.831 1.00 95.38 91 LYS A N 1
ATOM 704 C CA . LYS A 1 91 ? -5.521 -8.736 -6.917 1.00 95.38 91 LYS A CA 1
ATOM 705 C C . LYS A 1 91 ? -4.840 -9.133 -5.611 1.00 95.38 91 LYS A C 1
ATOM 707 O O . LYS A 1 91 ? -5.028 -10.256 -5.155 1.00 95.38 91 LYS A O 1
ATOM 712 N N . PHE A 1 92 ? -4.084 -8.218 -5.014 1.00 96.56 92 PHE A N 1
ATOM 713 C CA . PHE A 1 92 ? -3.411 -8.444 -3.742 1.00 96.56 92 PHE A CA 1
ATOM 714 C C . PHE A 1 92 ? -4.402 -8.785 -2.621 1.00 96.56 92 PHE A C 1
ATOM 716 O O . PHE A 1 92 ? -4.224 -9.791 -1.937 1.00 96.56 92 PHE A O 1
ATOM 723 N N . GLY A 1 93 ? -5.498 -8.027 -2.504 1.00 96.88 93 GLY A N 1
ATOM 724 C CA . GLY A 1 93 ? -6.552 -8.292 -1.525 1.00 96.88 93 GLY A CA 1
ATOM 725 C C . GLY A 1 93 ? -7.151 -9.688 -1.656 1.00 96.88 93 GLY A C 1
ATOM 726 O O . GLY A 1 93 ? -7.300 -10.386 -0.658 1.00 96.88 93 GLY A O 1
ATOM 727 N N . LYS A 1 94 ? -7.384 -10.163 -2.888 1.00 96.69 94 LYS A N 1
ATOM 728 C CA . LYS A 1 94 ? -7.863 -11.535 -3.136 1.00 96.69 94 LYS A CA 1
ATOM 729 C C . LYS A 1 94 ? -6.900 -12.615 -2.638 1.00 96.69 94 LYS A C 1
ATOM 731 O O . LYS A 1 94 ? -7.362 -13.633 -2.141 1.00 96.69 94 LYS A O 1
ATOM 736 N N . ILE A 1 95 ? -5.585 -12.408 -2.762 1.00 96.56 95 ILE A N 1
ATOM 737 C CA . ILE A 1 95 ? -4.570 -13.377 -2.306 1.00 96.56 95 ILE A CA 1
ATOM 738 C C . ILE A 1 95 ? -4.624 -13.553 -0.783 1.00 96.56 95 ILE A C 1
ATOM 740 O O . ILE A 1 95 ? -4.402 -14.655 -0.287 1.00 96.56 95 ILE A O 1
ATOM 744 N N . TYR A 1 96 ? -4.920 -12.478 -0.051 1.00 96.31 96 TYR A N 1
ATOM 745 C CA . TYR A 1 96 ? -4.862 -12.439 1.413 1.00 96.31 96 TYR A CA 1
ATOM 746 C C . TYR A 1 96 ? -6.233 -12.375 2.102 1.00 96.31 96 TYR A C 1
ATOM 748 O O . TYR A 1 96 ? -6.286 -12.274 3.325 1.00 96.31 96 TYR A O 1
ATOM 756 N N . GLY A 1 97 ? -7.333 -12.443 1.345 1.00 96.94 97 GLY A N 1
ATOM 757 C CA . GLY A 1 97 ? -8.692 -12.352 1.888 1.00 96.94 97 GLY A CA 1
ATOM 758 C C . GLY A 1 97 ? -9.018 -10.986 2.502 1.00 96.94 97 GLY A C 1
ATOM 759 O O . GLY A 1 97 ? -9.718 -10.926 3.506 1.00 96.94 97 GLY A O 1
ATOM 760 N N . LEU A 1 98 ? -8.482 -9.903 1.934 1.00 97.25 98 LEU A N 1
ATOM 761 C CA . LEU A 1 98 ? -8.696 -8.536 2.415 1.00 97.25 98 LEU A CA 1
ATOM 762 C C . LEU A 1 98 ? -9.852 -7.856 1.666 1.00 97.25 98 LEU A C 1
ATOM 764 O O . LEU A 1 98 ? -10.004 -8.028 0.453 1.00 97.25 98 LEU A O 1
ATOM 768 N N . GLU A 1 99 ? -10.637 -7.047 2.379 1.00 97.12 99 GLU A N 1
ATOM 769 C CA . GLU A 1 99 ? -11.799 -6.343 1.827 1.00 97.12 99 GLU A CA 1
ATOM 770 C C . GLU A 1 99 ? -11.385 -5.142 0.967 1.00 97.12 99 GLU A C 1
ATOM 772 O O . GLU A 1 99 ? -10.783 -4.184 1.455 1.00 97.12 99 GLU A O 1
ATOM 777 N N . TYR A 1 100 ? -11.707 -5.197 -0.325 1.00 96.25 100 TYR A N 1
ATOM 778 C CA . TYR A 1 100 ? -11.409 -4.148 -1.298 1.00 96.25 100 TYR A CA 1
ATOM 779 C C . TYR A 1 100 ? -12.699 -3.496 -1.786 1.00 96.25 100 TYR A C 1
ATOM 781 O O . TYR A 1 100 ? -13.587 -4.193 -2.284 1.00 96.25 100 TYR A O 1
ATOM 789 N N . VAL A 1 101 ? -12.766 -2.169 -1.719 1.00 93.81 101 VAL A N 1
ATOM 790 C CA . VAL A 1 101 ? -13.922 -1.385 -2.155 1.00 93.81 101 VAL A CA 1
ATOM 791 C C . VAL A 1 101 ? -13.506 -0.481 -3.313 1.00 93.81 101 VAL A C 1
ATOM 793 O O . VAL A 1 101 ? -12.698 0.433 -3.160 1.00 93.81 101 VAL A O 1
ATOM 796 N N . GLU A 1 102 ? -14.058 -0.746 -4.492 1.00 88.56 102 GLU A N 1
ATOM 797 C CA . GLU A 1 102 ? -13.841 0.074 -5.686 1.00 88.56 102 GLU A CA 1
ATOM 798 C C . GLU A 1 102 ? -14.841 1.236 -5.675 1.00 88.56 102 GLU A C 1
ATOM 800 O O . GLU A 1 102 ? -16.043 1.002 -5.540 1.00 88.56 102 GLU A O 1
ATOM 805 N N . PHE A 1 103 ? -14.366 2.478 -5.785 1.00 71.12 103 PHE A N 1
ATOM 806 C CA . PHE A 1 103 ? -15.255 3.625 -6.002 1.00 71.12 103 PHE A CA 1
ATOM 807 C C . PHE A 1 103 ? -15.463 3.866 -7.513 1.00 71.12 103 PHE A C 1
ATOM 809 O O . PHE A 1 103 ? -14.534 3.601 -8.287 1.00 71.12 103 PHE A O 1
ATOM 816 N N . PRO A 1 104 ? -16.669 4.316 -7.924 1.00 58.38 104 PRO A N 1
ATOM 817 C CA . PRO A 1 104 ? -16.995 4.695 -9.300 1.00 58.38 104 PRO A CA 1
ATOM 818 C C . PRO A 1 104 ? -16.214 5.911 -9.807 1.00 58.38 104 PRO A C 1
ATOM 820 O O . PRO A 1 104 ? -15.784 6.744 -8.975 1.00 58.38 104 PRO A O 1
#

Sequence (104 aa):
MGISKVLKLGEAMLLLSSSPQLFGMRRLEVVETTPERVAGALAIASKHAKIFLKRDEKTGTAWLRMVDAITAYTWMELKLPLHAHDQAMKKFGKIYGLEYVEFP

Mean predicted aligned error: 6.95 Å

pLDDT: mean 86.59, std 12.52, range [34.41, 97.38]